Protein AF-A0A832GVB2-F1 (afdb_monomer_lite)

Foldseek 3Di:
DDQPPVLQVVQKDKDWDWPDDPDDDDDPTDGFKIKIKGQLVPRPRDDPVRSVVCCVVQVVQADPVGIRIDMDD

Structure (mmCIF, N/CA/C/O backbone):
data_AF-A0A832GVB2-F1
#
_entry.id   AF-A0A832GVB2-F1
#
loop_
_atom_site.group_PDB
_atom_site.id
_atom_site.type_symbol
_atom_site.label_atom_id
_atom_site.label_alt_id
_atom_site.label_comp_id
_atom_site.label_asym_id
_atom_site.label_entity_id
_atom_site.label_seq_id
_atom_site.pdbx_PDB_ins_code
_atom_site.Cartn_x
_atom_site.Cartn_y
_atom_site.Cartn_z
_atom_site.occupancy
_atom_site.B_iso_or_equiv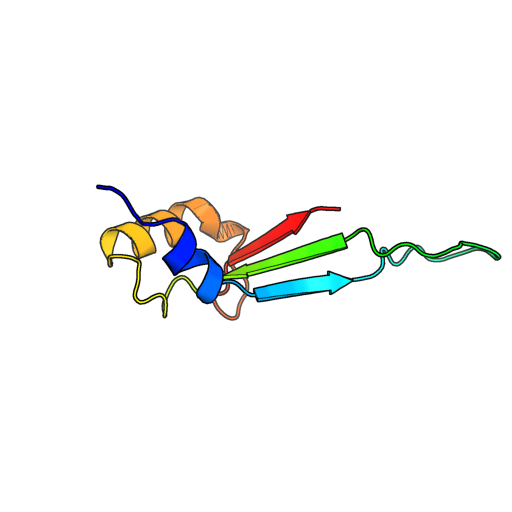
_atom_site.auth_seq_id
_atom_site.auth_comp_id
_atom_site.auth_asym_id
_atom_site.auth_atom_id
_atom_site.pdbx_PDB_model_num
ATOM 1 N N . MET A 1 1 ? -4.893 -10.682 15.659 1.00 49.28 1 MET A N 1
ATOM 2 C CA . MET A 1 1 ? -5.682 -9.986 14.623 1.00 49.28 1 MET A CA 1
ATOM 3 C C . MET A 1 1 ? -5.045 -10.337 13.295 1.00 49.28 1 MET A C 1
ATOM 5 O O . MET A 1 1 ? -3.944 -9.874 13.028 1.00 49.28 1 MET A O 1
ATOM 9 N N . GLU A 1 2 ? -5.659 -11.253 12.556 1.00 56.25 2 GLU A N 1
ATOM 10 C CA . GLU A 1 2 ? -5.110 -11.793 11.313 1.00 56.25 2 GLU A CA 1
ATOM 11 C C . GLU A 1 2 ? -5.796 -11.079 10.147 1.00 56.25 2 GLU A C 1
ATOM 13 O O . GLU A 1 2 ? -7.015 -11.153 9.999 1.00 56.25 2 GLU A O 1
ATOM 18 N N . ILE A 1 3 ? -5.032 -10.322 9.363 1.00 62.53 3 ILE A N 1
ATOM 19 C CA . ILE A 1 3 ? -5.507 -9.849 8.064 1.00 62.53 3 ILE A CA 1
ATOM 20 C C . ILE A 1 3 ? -5.207 -10.978 7.086 1.00 62.53 3 ILE A C 1
ATOM 22 O O . ILE A 1 3 ? -4.063 -11.425 7.001 1.00 62.53 3 ILE A O 1
ATOM 26 N N . LEU A 1 4 ? -6.213 -11.434 6.337 1.00 70.56 4 LEU A N 1
ATOM 27 C CA . LEU A 1 4 ? -5.959 -12.337 5.221 1.00 70.56 4 LEU A CA 1
ATOM 28 C C . LEU A 1 4 ? -5.140 -11.571 4.179 1.00 70.56 4 LEU A C 1
ATOM 30 O O . LEU A 1 4 ? -5.662 -10.652 3.549 1.00 70.56 4 LEU A O 1
ATOM 34 N N . LEU A 1 5 ? -3.875 -11.956 3.995 1.00 70.00 5 LEU A N 1
ATOM 35 C CA . LEU A 1 5 ? -2.945 -11.300 3.068 1.00 70.00 5 LEU A CA 1
ATOM 36 C C . LEU A 1 5 ? -3.555 -11.143 1.666 1.00 70.00 5 LEU A C 1
ATOM 38 O O . LEU A 1 5 ? -3.410 -10.097 1.042 1.00 70.00 5 LEU A O 1
ATOM 42 N N . ASN A 1 6 ? -4.327 -12.142 1.233 1.00 74.38 6 ASN A N 1
ATOM 43 C CA . ASN A 1 6 ? -5.003 -12.163 -0.062 1.00 74.38 6 ASN A CA 1
ATOM 44 C C . ASN A 1 6 ? -5.936 -10.963 -0.275 1.00 74.38 6 ASN A C 1
ATOM 46 O O . ASN A 1 6 ? -6.020 -10.465 -1.386 1.00 74.38 6 ASN A O 1
ATOM 50 N N . LYS A 1 7 ? -6.585 -10.453 0.779 1.00 79.88 7 LYS A N 1
ATOM 51 C CA . LYS A 1 7 ? -7.516 -9.324 0.647 1.00 79.88 7 LYS A CA 1
ATOM 52 C C . LYS A 1 7 ? -6.816 -7.992 0.372 1.00 79.88 7 LYS A C 1
ATOM 54 O O . LYS A 1 7 ? -7.408 -7.112 -0.235 1.00 79.88 7 LYS A O 1
ATOM 59 N N . LEU A 1 8 ? -5.569 -7.843 0.822 1.00 83.38 8 LEU A N 1
ATOM 60 C CA . LEU A 1 8 ? -4.770 -6.647 0.544 1.00 83.38 8 LEU A CA 1
ATOM 61 C C . LEU A 1 8 ? -4.140 -6.700 -0.847 1.00 83.38 8 LEU A C 1
ATOM 63 O O . LEU A 1 8 ? -3.930 -5.654 -1.447 1.00 83.38 8 LEU A O 1
ATOM 67 N N . VAL A 1 9 ? -3.840 -7.896 -1.366 1.00 83.94 9 VAL A N 1
ATOM 68 C CA . VAL A 1 9 ? -3.246 -8.056 -2.704 1.00 83.94 9 VAL A CA 1
ATOM 69 C C . VAL A 1 9 ? -4.153 -7.471 -3.788 1.00 83.94 9 VAL A C 1
ATOM 71 O O . VAL A 1 9 ? -3.645 -6.827 -4.700 1.00 83.94 9 VAL A O 1
ATOM 74 N N . ASP A 1 10 ? -5.472 -7.608 -3.646 1.00 86.19 10 ASP A N 1
ATOM 75 C CA . ASP A 1 10 ? -6.449 -7.057 -4.596 1.00 86.19 10 ASP A CA 1
ATOM 76 C C . ASP A 1 10 ? -6.517 -5.515 -4.584 1.00 86.19 10 ASP A C 1
ATOM 78 O O . ASP A 1 10 ? -6.976 -4.901 -5.545 1.00 86.19 10 ASP A O 1
ATOM 82 N N . GLU A 1 11 ? -6.042 -4.873 -3.513 1.00 89.19 11 GLU A N 1
ATOM 83 C CA . GLU A 1 11 ? -5.994 -3.409 -3.355 1.00 89.19 11 GLU A CA 1
ATOM 84 C C . GLU A 1 11 ? -4.629 -2.816 -3.749 1.00 89.19 11 GLU A C 1
ATOM 86 O O . GLU A 1 11 ? -4.399 -1.611 -3.619 1.00 89.19 11 GLU A O 1
ATOM 91 N N . ILE A 1 12 ? -3.697 -3.662 -4.190 1.00 90.81 12 ILE A N 1
ATOM 92 C CA . ILE A 1 12 ? -2.332 -3.278 -4.527 1.00 90.81 12 ILE A CA 1
ATOM 93 C C . ILE A 1 12 ? -2.158 -3.246 -6.045 1.00 90.81 12 ILE A C 1
ATOM 95 O O . ILE A 1 12 ? -2.455 -4.207 -6.754 1.00 90.81 12 ILE A O 1
ATOM 99 N N . TRP A 1 13 ? -1.564 -2.164 -6.542 1.00 90.12 13 TRP A N 1
ATOM 100 C CA . TRP A 1 13 ? -1.191 -2.034 -7.947 1.00 90.12 13 TRP A CA 1
ATOM 101 C C . TRP A 1 13 ? 0.309 -2.176 -8.142 1.00 90.12 13 TRP A C 1
ATOM 103 O O . TRP A 1 13 ? 1.113 -1.627 -7.391 1.00 90.12 13 TRP A O 1
ATOM 113 N N . PHE A 1 14 ? 0.690 -2.868 -9.211 1.00 88.62 14 PHE A N 1
ATOM 114 C CA . PHE A 1 14 ? 2.083 -3.019 -9.604 1.00 88.62 14 PHE A CA 1
ATOM 115 C C . PHE A 1 14 ? 2.352 -2.255 -10.892 1.00 88.62 14 PHE A C 1
ATOM 117 O O . PHE A 1 14 ? 1.660 -2.413 -11.898 1.00 88.62 14 PHE A O 1
ATOM 124 N N . LYS A 1 15 ? 3.409 -1.453 -10.875 1.00 86.06 15 LYS A N 1
ATOM 125 C CA . LYS A 1 15 ? 3.930 -0.737 -12.028 1.00 86.06 15 LYS A CA 1
ATOM 126 C C . LYS A 1 15 ? 5.357 -1.185 -12.289 1.00 86.06 15 LYS A C 1
ATOM 128 O O . LYS A 1 15 ? 6.264 -0.940 -11.501 1.00 86.06 15 LYS A O 1
ATOM 133 N N . THR A 1 16 ? 5.584 -1.818 -13.429 1.00 81.62 16 THR A N 1
ATOM 134 C CA . THR A 1 16 ? 6.936 -2.176 -13.865 1.00 81.62 16 THR A CA 1
ATOM 135 C C . THR A 1 16 ? 7.518 -1.066 -14.729 1.00 81.62 16 THR A C 1
ATOM 137 O O . THR A 1 16 ? 6.815 -0.485 -15.558 1.00 81.6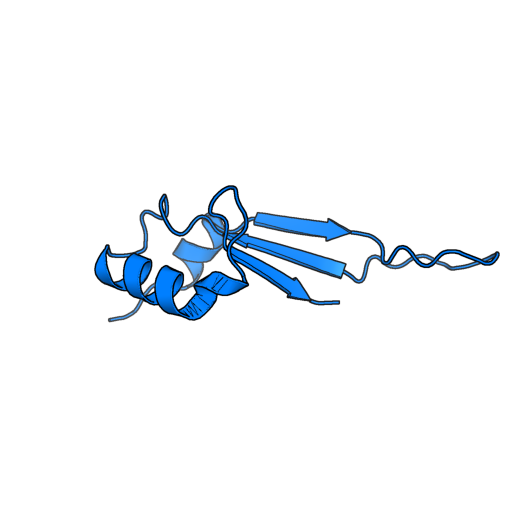2 16 THR A O 1
ATOM 140 N N . SER A 1 17 ? 8.805 -0.772 -14.580 1.00 74.00 17 SER A N 1
ATOM 141 C CA . SER A 1 17 ? 9.500 0.192 -15.433 1.00 74.00 17 SER A CA 1
ATOM 142 C C . SER A 1 17 ? 10.906 -0.283 -15.787 1.00 74.00 17 SER A C 1
ATOM 144 O O . SER A 1 17 ? 11.472 -1.183 -15.169 1.00 74.00 17 SER A O 1
ATOM 146 N N . ARG A 1 18 ? 11.471 0.312 -16.838 1.00 68.50 18 ARG A N 1
ATOM 147 C CA . ARG A 1 18 ? 12.844 0.034 -17.271 1.00 68.50 18 ARG A CA 1
ATOM 148 C C . ARG A 1 18 ? 13.784 0.902 -16.438 1.00 68.50 18 ARG A C 1
ATOM 150 O O . ARG A 1 18 ? 13.521 2.094 -16.281 1.00 68.50 18 ARG A O 1
ATOM 157 N N . SER A 1 19 ? 14.885 0.346 -15.942 1.00 59.44 19 SER A N 1
ATOM 158 C CA . SER A 1 19 ? 15.969 1.140 -15.359 1.00 59.44 19 SER A CA 1
ATOM 159 C C . SER A 1 19 ? 16.597 1.994 -16.470 1.00 59.44 19 SER A C 1
ATOM 161 O O . SER A 1 19 ? 17.304 1.521 -17.358 1.00 59.44 19 SER A O 1
ATOM 163 N N . GLY A 1 20 ? 16.227 3.273 -16.508 1.00 52.38 20 GLY A N 1
ATOM 164 C CA . GLY A 1 20 ? 16.701 4.222 -17.511 1.00 52.38 20 GLY A CA 1
ATOM 165 C C . GLY A 1 20 ? 18.100 4.728 -17.179 1.00 52.38 20 GLY A C 1
ATOM 166 O O . GLY A 1 20 ? 18.232 5.792 -16.587 1.00 52.38 20 GLY A O 1
ATOM 167 N N . GLY A 1 21 ? 19.140 3.990 -17.570 1.00 54.34 21 GLY A N 1
ATOM 168 C CA . GLY A 1 21 ? 20.499 4.530 -17.671 1.00 54.34 21 GLY A CA 1
ATOM 169 C C . GLY A 1 21 ? 20.683 5.300 -18.985 1.00 54.34 21 GLY A C 1
ATOM 170 O O . GLY A 1 21 ? 20.289 4.817 -20.049 1.00 54.34 21 GLY A O 1
ATOM 171 N N . LYS A 1 22 ? 21.273 6.502 -18.933 1.00 52.69 22 LYS A N 1
ATOM 172 C CA . LYS A 1 22 ? 21.705 7.250 -20.128 1.00 52.69 22 LYS A CA 1
ATOM 173 C C . LYS A 1 22 ? 23.007 6.635 -20.671 1.00 52.69 22 LYS A C 1
ATOM 175 O O . LYS A 1 22 ? 24.071 6.948 -20.155 1.00 52.69 22 LYS A O 1
ATOM 180 N N . GLY A 1 23 ? 22.923 5.818 -21.727 1.00 46.78 23 GLY A N 1
ATOM 181 C CA . GLY A 1 23 ? 24.054 5.550 -22.633 1.00 46.78 23 GLY A CA 1
ATOM 182 C C . GLY A 1 23 ? 24.287 4.086 -23.037 1.00 46.78 23 GLY A C 1
ATOM 183 O O . GLY A 1 23 ? 24.348 3.210 -22.184 1.00 46.78 23 GLY A O 1
ATOM 184 N N . GLY A 1 24 ? 24.503 3.863 -24.341 1.00 48.12 24 GLY A N 1
ATOM 185 C CA . GLY A 1 24 ? 25.280 2.730 -24.870 1.00 48.12 24 GLY A CA 1
ATOM 186 C C . GLY A 1 24 ? 24.494 1.635 -25.598 1.00 48.12 24 GLY A C 1
ATOM 187 O O . GLY A 1 24 ? 23.504 1.125 -25.091 1.00 48.12 24 GLY A O 1
ATOM 188 N N . GLN A 1 25 ? 24.945 1.290 -26.806 1.00 63.09 25 GLN A N 1
ATOM 189 C CA . GLN A 1 25 ? 24.376 0.286 -27.713 1.00 63.09 25 GLN A CA 1
ATOM 190 C C . GLN A 1 25 ? 24.327 -1.135 -27.103 1.00 63.09 25 GLN A C 1
ATOM 192 O O . GLN A 1 25 ? 25.193 -1.509 -26.320 1.00 63.09 25 GLN A O 1
ATOM 197 N N . ASN A 1 26 ? 23.326 -1.920 -27.533 1.00 51.25 26 ASN A N 1
ATOM 198 C CA . ASN A 1 26 ? 23.105 -3.359 -27.290 1.00 51.25 26 ASN A CA 1
ATOM 199 C C . ASN A 1 26 ? 22.893 -3.821 -25.834 1.00 51.25 26 ASN A C 1
ATOM 201 O O . ASN A 1 26 ? 23.687 -4.581 -25.289 1.00 51.25 26 ASN A O 1
ATOM 205 N N . VAL A 1 27 ? 21.747 -3.473 -25.236 1.00 49.41 27 VAL A N 1
ATOM 206 C CA . VAL A 1 27 ? 21.277 -4.118 -23.995 1.00 49.41 27 VAL A CA 1
ATOM 207 C C . VAL A 1 27 ? 19.957 -4.834 -24.269 1.00 49.41 27 VAL A C 1
ATOM 209 O O . VAL A 1 27 ? 18.935 -4.185 -24.506 1.00 49.41 27 VAL A O 1
ATOM 212 N N . ASN A 1 28 ? 19.973 -6.171 -24.221 1.00 50.78 28 ASN A N 1
ATOM 213 C CA . ASN A 1 28 ? 18.771 -7.003 -24.124 1.00 50.78 28 ASN A CA 1
ATOM 214 C C . ASN A 1 28 ? 18.042 -6.627 -22.825 1.00 50.78 28 ASN A C 1
ATOM 216 O O . ASN A 1 28 ? 18.375 -7.086 -21.735 1.00 50.78 28 ASN A O 1
ATOM 220 N N . LYS A 1 29 ? 17.123 -5.666 -22.930 1.00 52.03 29 LYS A N 1
ATOM 221 C CA . LYS A 1 29 ? 16.535 -4.951 -21.793 1.00 52.03 29 LYS A CA 1
ATOM 222 C C . LYS A 1 29 ? 15.479 -5.808 -21.099 1.00 52.03 29 LYS A C 1
ATOM 224 O O . LYS A 1 29 ? 14.315 -5.782 -21.497 1.00 52.03 29 LYS A O 1
ATOM 229 N N . VAL A 1 30 ? 15.887 -6.490 -20.034 1.00 55.72 30 VAL A N 1
ATOM 230 C CA . VAL A 1 30 ? 14.986 -7.119 -19.063 1.00 55.72 30 VAL A CA 1
ATOM 231 C C . VAL A 1 30 ? 14.411 -6.041 -18.124 1.00 55.72 30 VAL A C 1
ATOM 233 O O . VAL A 1 30 ? 15.120 -5.132 -17.692 1.00 55.72 30 VAL A O 1
ATOM 236 N N . SER A 1 31 ? 13.103 -6.080 -17.867 1.00 59.47 31 SER A N 1
ATOM 237 C CA . SER A 1 31 ? 12.398 -5.133 -16.988 1.00 59.47 31 SER A CA 1
ATOM 238 C C . SER A 1 31 ? 12.654 -5.486 -15.517 1.00 59.47 31 SER A C 1
ATOM 240 O O . SER A 1 31 ? 11.998 -6.384 -15.004 1.00 59.47 31 SER A O 1
ATOM 242 N N . THR A 1 32 ? 13.597 -4.822 -14.837 1.00 72.88 32 THR A N 1
ATOM 243 C CA . THR A 1 32 ? 13.969 -5.185 -13.448 1.00 72.88 32 THR A CA 1
ATOM 244 C C . THR A 1 32 ? 13.312 -4.340 -12.357 1.00 72.88 32 THR A C 1
ATOM 246 O O . THR A 1 32 ? 13.237 -4.786 -11.221 1.00 72.88 32 THR A O 1
ATOM 249 N N . LYS A 1 33 ? 12.799 -3.140 -12.663 1.00 82.69 33 LYS A N 1
ATOM 250 C CA . LYS A 1 33 ? 12.216 -2.256 -11.642 1.00 82.69 33 LYS A CA 1
ATOM 251 C C . LYS A 1 33 ? 10.713 -2.491 -11.497 1.00 82.69 33 LYS A C 1
ATOM 253 O O . LYS A 1 33 ? 9.959 -2.256 -12.445 1.00 82.69 33 LYS A O 1
ATOM 258 N N . VAL A 1 34 ? 10.279 -2.862 -10.296 1.00 85.94 34 VAL A N 1
ATOM 259 C CA . VAL A 1 34 ? 8.872 -3.037 -9.910 1.00 85.94 34 VAL A CA 1
ATOM 260 C C . VAL A 1 34 ? 8.521 -2.041 -8.808 1.00 85.94 34 VAL A C 1
ATOM 262 O O . VAL A 1 34 ? 9.193 -1.946 -7.785 1.00 85.94 34 VAL A O 1
ATOM 265 N N . GLU A 1 35 ? 7.463 -1.275 -9.028 1.00 90.25 35 GLU A N 1
ATOM 266 C CA . GLU A 1 35 ? 6.876 -0.347 -8.071 1.00 90.25 35 GLU A CA 1
ATOM 267 C C . GLU A 1 35 ? 5.513 -0.878 -7.626 1.00 90.25 35 GLU A C 1
ATOM 269 O O . GLU A 1 35 ? 4.659 -1.180 -8.450 1.00 90.25 35 GLU A O 1
ATOM 274 N N . LEU A 1 36 ? 5.322 -0.996 -6.320 1.00 91.81 36 LEU A N 1
ATOM 275 C CA . LEU A 1 36 ? 4.065 -1.311 -5.663 1.00 91.81 36 LEU A CA 1
ATOM 276 C C . LEU A 1 36 ? 3.414 -0.001 -5.226 1.00 91.81 36 LEU A C 1
ATOM 278 O O . LEU A 1 36 ? 4.076 0.805 -4.572 1.00 91.81 36 LEU A O 1
ATOM 282 N N . LEU A 1 37 ? 2.139 0.186 -5.553 1.00 93.00 37 LEU A N 1
ATOM 283 C CA . LEU A 1 37 ? 1.301 1.290 -5.101 1.00 93.00 37 LEU A CA 1
ATOM 284 C C . LEU A 1 37 ? 0.144 0.739 -4.271 1.00 93.00 37 LEU A C 1
ATOM 286 O O . LEU A 1 37 ? -0.511 -0.219 -4.679 1.00 93.00 37 LEU A O 1
ATOM 290 N N . PHE A 1 38 ? -0.112 1.349 -3.119 1.00 93.94 38 PHE A N 1
ATOM 291 C CA . PHE A 1 38 ? -1.194 0.943 -2.226 1.00 93.94 38 PHE A CA 1
ATOM 292 C C . PHE A 1 38 ? -1.900 2.159 -1.623 1.00 93.94 38 PHE A C 1
ATOM 294 O O . PHE A 1 38 ? -1.252 3.017 -1.015 1.00 93.94 38 PHE A O 1
ATOM 301 N N . ASP A 1 39 ? -3.224 2.227 -1.770 1.00 93.50 39 ASP A N 1
ATOM 302 C CA . ASP A 1 39 ? -4.044 3.287 -1.182 1.00 93.50 39 ASP A CA 1
ATOM 303 C C . ASP A 1 39 ? -4.473 2.925 0.244 1.00 93.50 39 ASP A C 1
ATOM 305 O O . ASP A 1 39 ? -5.467 2.238 0.488 1.00 93.50 39 ASP A O 1
ATOM 309 N N . ILE A 1 40 ? -3.726 3.441 1.219 1.00 91.19 40 ILE A N 1
ATOM 310 C CA . ILE A 1 40 ? -4.015 3.186 2.631 1.00 91.19 40 ILE A CA 1
ATOM 311 C C . ILE A 1 40 ? -5.342 3.841 3.066 1.00 91.19 40 ILE A C 1
ATOM 313 O O . ILE A 1 40 ? -5.978 3.335 3.986 1.00 91.19 40 ILE A O 1
ATOM 317 N N . ALA A 1 41 ? -5.762 4.976 2.482 1.00 90.12 41 ALA A N 1
ATOM 318 C CA . ALA A 1 41 ? -7.002 5.647 2.921 1.00 90.12 41 ALA A CA 1
ATOM 319 C C . ALA A 1 41 ? -8.232 4.824 2.549 1.00 90.12 41 ALA A C 1
ATOM 321 O O . ALA A 1 41 ? -9.108 4.607 3.392 1.00 90.12 41 ALA A O 1
ATOM 322 N N . ASN A 1 42 ? -8.263 4.382 1.294 1.00 91.44 42 ASN A N 1
ATOM 323 C CA . ASN A 1 42 ?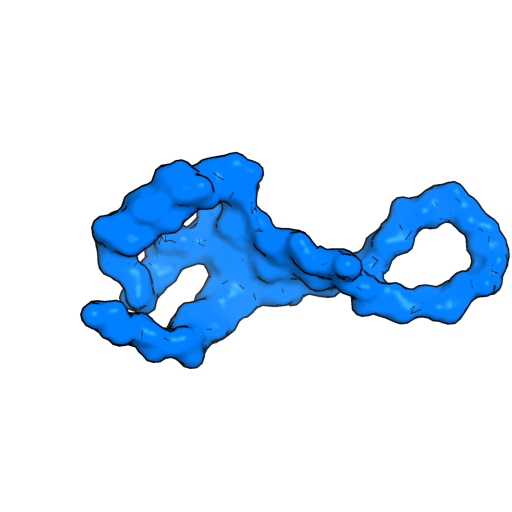 -9.438 3.762 0.697 1.00 91.44 42 ASN A CA 1
ATOM 324 C C . ASN A 1 42 ? -9.477 2.238 0.858 1.00 91.44 42 ASN A C 1
ATOM 326 O O . ASN A 1 42 ? -10.467 1.622 0.476 1.00 91.44 42 ASN A O 1
ATOM 330 N N . SER A 1 43 ? -8.454 1.629 1.467 1.00 90.75 43 SER A N 1
ATOM 331 C CA . SER A 1 43 ? -8.480 0.208 1.819 1.00 90.75 43 SER A CA 1
ATOM 332 C C . SER A 1 43 ? -9.688 -0.130 2.704 1.00 90.75 43 SER A C 1
ATOM 334 O O . SER A 1 43 ? -9.896 0.475 3.765 1.00 90.75 43 SER A O 1
ATOM 336 N N . LEU A 1 44 ? -10.462 -1.128 2.274 1.00 90.19 44 LEU A N 1
ATOM 337 C CA . LEU A 1 44 ? -11.620 -1.666 2.998 1.00 90.19 44 LEU A CA 1
ATOM 338 C C . LEU A 1 44 ? -11.205 -2.744 4.005 1.00 90.19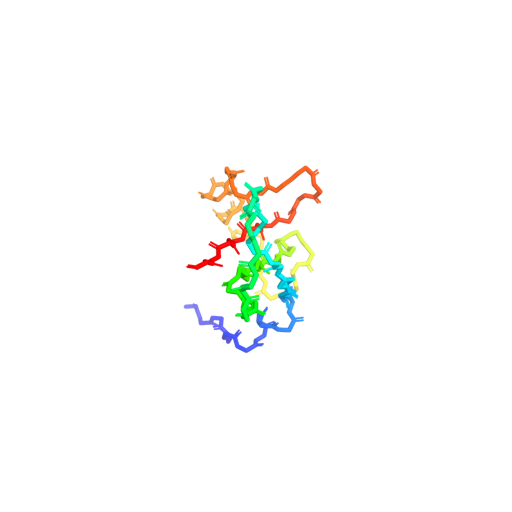 44 LEU A C 1
ATOM 340 O O . LEU A 1 44 ? -11.974 -3.114 4.891 1.00 90.19 44 LEU A O 1
ATOM 344 N N . ASN A 1 45 ? -9.981 -3.249 3.862 1.00 89.88 45 ASN A N 1
ATOM 345 C CA . ASN A 1 45 ? -9.436 -4.344 4.652 1.00 89.88 45 ASN A CA 1
ATOM 346 C C . ASN A 1 45 ? -8.593 -3.879 5.845 1.00 89.88 45 ASN A C 1
ATOM 348 O O . ASN A 1 45 ? -8.169 -4.707 6.654 1.00 89.88 45 ASN A O 1
ATOM 352 N N . LEU A 1 46 ? -8.364 -2.569 5.966 1.00 89.75 46 LEU A N 1
ATOM 353 C CA . LEU A 1 46 ? -7.658 -1.955 7.083 1.00 89.75 46 LEU A CA 1
ATOM 354 C C . LEU A 1 46 ? -8.620 -1.227 8.021 1.00 89.75 46 LEU A C 1
ATOM 356 O O . LEU A 1 46 ? -9.477 -0.459 7.589 1.00 89.75 46 LEU A O 1
ATOM 360 N N . THR A 1 47 ? -8.421 -1.403 9.326 1.00 91.75 47 THR A N 1
ATOM 361 C CA . THR A 1 47 ? -9.085 -0.574 10.339 1.00 91.75 47 THR A CA 1
ATOM 362 C C . THR A 1 47 ? -8.467 0.822 10.386 1.00 91.75 47 THR A C 1
ATOM 364 O O . THR A 1 47 ? -7.303 1.010 10.030 1.00 91.75 47 THR A O 1
ATOM 367 N N . GLU A 1 48 ? -9.199 1.810 10.899 1.00 91.75 48 GLU A N 1
ATOM 368 C CA . GLU A 1 48 ? -8.692 3.185 11.035 1.00 91.75 48 GLU A CA 1
ATOM 369 C C . GLU A 1 48 ? -7.393 3.265 11.856 1.00 91.75 48 GLU A C 1
ATOM 371 O O . GLU A 1 48 ? -6.463 3.991 11.504 1.00 91.75 48 GLU A O 1
ATOM 376 N N . GLU A 1 49 ? -7.262 2.437 12.898 1.00 92.56 49 GLU A N 1
ATOM 377 C CA . GLU A 1 49 ? -6.024 2.336 13.676 1.00 92.56 49 GLU A CA 1
ATOM 378 C C . GLU A 1 49 ? -4.853 1.801 12.828 1.00 92.56 49 GLU A C 1
ATOM 380 O O . GLU A 1 49 ? -3.728 2.305 12.912 1.00 92.56 49 GLU A O 1
ATOM 385 N N . GLN A 1 50 ? -5.097 0.794 11.984 1.00 91.31 50 GLN A N 1
ATOM 386 C CA . GLN A 1 50 ? -4.084 0.241 11.082 1.00 91.31 50 GLN A CA 1
ATOM 387 C C . GLN A 1 50 ? -3.689 1.248 10.001 1.00 91.31 50 GLN A C 1
ATOM 389 O O . GLN A 1 50 ? -2.493 1.432 9.754 1.00 91.31 50 GLN A O 1
ATOM 394 N N . LYS A 1 51 ? -4.664 1.952 9.413 1.00 92.31 51 LYS A N 1
ATOM 395 C CA . LYS A 1 51 ? -4.420 3.034 8.450 1.00 92.31 51 LYS A CA 1
ATOM 396 C C . LYS A 1 51 ? -3.551 4.125 9.068 1.00 92.31 51 LYS A C 1
ATOM 398 O O . LYS A 1 51 ? -2.549 4.522 8.469 1.00 92.31 51 LYS A O 1
ATOM 403 N N . PHE A 1 52 ? -3.871 4.555 10.289 1.00 93.19 52 PHE A N 1
ATOM 404 C CA . PHE A 1 52 ? -3.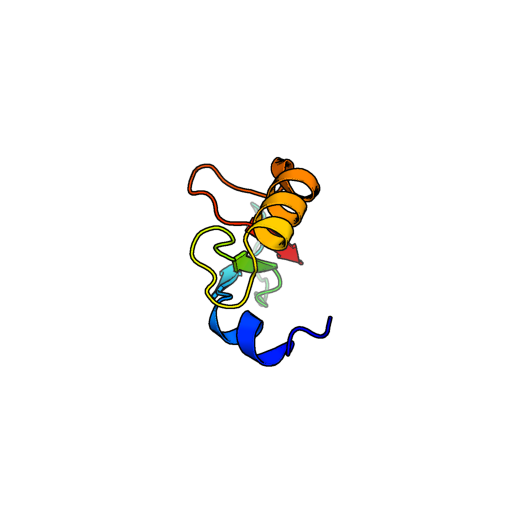089 5.550 11.021 1.00 93.19 52 PHE A CA 1
ATOM 405 C C . PHE A 1 52 ? -1.650 5.079 11.278 1.00 93.19 52 PHE A C 1
ATOM 407 O O . PHE A 1 52 ? -0.695 5.801 10.977 1.00 93.19 52 PHE A O 1
ATOM 414 N N . LYS A 1 53 ? -1.469 3.843 11.766 1.00 92.88 53 LYS A N 1
ATOM 415 C CA . LYS A 1 53 ? -0.137 3.259 12.001 1.00 92.88 53 LYS A CA 1
ATOM 416 C C . LYS A 1 53 ? 0.689 3.184 10.719 1.00 92.88 53 LYS A C 1
ATOM 418 O O . LYS A 1 53 ? 1.860 3.562 10.739 1.00 92.88 53 LYS A O 1
ATOM 423 N N . LEU A 1 54 ? 0.101 2.728 9.611 1.00 91.31 54 LEU A N 1
ATOM 424 C CA . LEU A 1 54 ? 0.789 2.632 8.321 1.00 91.31 54 LEU A CA 1
ATOM 425 C C . LEU A 1 54 ? 1.183 4.012 7.789 1.00 91.31 54 LEU A C 1
ATOM 427 O O . LEU A 1 54 ? 2.337 4.199 7.402 1.00 91.31 54 LEU A O 1
ATOM 431 N N . ARG A 1 55 ? 0.273 4.990 7.840 1.00 91.19 55 ARG A N 1
ATOM 432 C CA . ARG A 1 55 ? 0.547 6.372 7.413 1.00 91.19 55 ARG A CA 1
ATOM 433 C C . ARG A 1 55 ? 1.657 7.017 8.231 1.00 91.19 55 ARG A C 1
ATOM 435 O O . ARG A 1 55 ? 2.561 7.619 7.663 1.00 91.19 55 ARG A O 1
ATOM 442 N N . SER A 1 56 ? 1.633 6.843 9.550 1.00 92.88 56 SER A N 1
ATOM 443 C CA . SER A 1 56 ? 2.662 7.392 10.436 1.00 92.88 56 SER A CA 1
ATOM 444 C C . SER A 1 56 ? 4.024 6.718 10.221 1.00 92.88 56 SER A C 1
ATOM 446 O O . SER A 1 56 ? 5.044 7.394 10.062 1.00 92.88 56 SER A O 1
ATOM 448 N N . LYS A 1 57 ? 4.046 5.382 10.123 1.00 94.12 57 LYS A N 1
ATOM 449 C CA . LYS A 1 57 ? 5.274 4.588 9.954 1.00 94.12 57 LYS A CA 1
ATOM 450 C C . LYS A 1 57 ? 5.932 4.782 8.588 1.00 94.12 57 LYS A C 1
ATOM 452 O O . LYS A 1 57 ? 7.157 4.828 8.503 1.00 94.12 57 LYS A O 1
ATOM 457 N N . TYR A 1 58 ? 5.137 4.885 7.525 1.00 94.12 58 TYR A N 1
ATOM 458 C CA . TYR A 1 58 ? 5.622 4.957 6.146 1.00 94.12 58 TYR A CA 1
ATOM 459 C C . TYR A 1 58 ? 5.435 6.332 5.504 1.00 94.12 58 TYR A C 1
ATOM 461 O O . TYR A 1 58 ? 5.490 6.433 4.284 1.00 94.12 58 TYR A O 1
ATOM 469 N N . LYS A 1 59 ? 5.296 7.402 6.298 1.00 92.12 59 LYS A N 1
ATOM 470 C CA . LYS A 1 59 ? 5.100 8.778 5.805 1.00 92.12 59 LYS A CA 1
ATOM 471 C C . LYS A 1 59 ? 6.074 9.198 4.694 1.00 92.12 59 LYS A C 1
ATOM 473 O O . LYS A 1 59 ? 5.676 9.858 3.750 1.00 92.12 59 LYS A O 1
ATOM 478 N N . ASN A 1 60 ? 7.334 8.756 4.768 1.00 93.88 60 ASN A N 1
ATOM 479 C CA . ASN A 1 60 ? 8.382 9.096 3.795 1.00 93.88 60 ASN A CA 1
ATOM 480 C C . ASN A 1 60 ? 8.287 8.299 2.479 1.00 93.88 60 ASN A C 1
ATOM 482 O O . ASN A 1 60 ? 9.063 8.534 1.560 1.00 93.88 60 ASN A O 1
ATOM 486 N N . LYS A 1 61 ? 7.404 7.301 2.422 1.00 93.00 61 LYS A N 1
ATOM 487 C CA . LYS A 1 61 ? 7.141 6.456 1.252 1.00 93.00 61 LYS A CA 1
ATOM 488 C C . LYS A 1 61 ? 5.754 6.707 0.660 1.00 93.00 61 LYS A C 1
ATOM 490 O O . LYS A 1 61 ? 5.367 6.006 -0.267 1.00 93.00 61 LYS A O 1
ATOM 495 N N . ILE A 1 62 ? 5.001 7.650 1.220 1.00 93.44 62 ILE A N 1
ATOM 496 C CA . ILE A 1 62 ? 3.700 8.055 0.705 1.00 93.44 62 ILE A CA 1
ATOM 497 C C . ILE A 1 62 ? 3.925 9.233 -0.237 1.00 93.44 62 ILE A C 1
ATOM 499 O O . ILE A 1 62 ? 4.645 10.170 0.113 1.00 93.44 62 ILE A O 1
ATOM 503 N N . ASP A 1 63 ? 3.366 9.161 -1.439 1.00 91.44 63 ASP A N 1
ATOM 504 C CA . ASP A 1 63 ? 3.449 10.258 -2.399 1.00 91.44 63 ASP A CA 1
ATOM 505 C C . ASP A 1 63 ? 2.420 11.363 -2.123 1.00 91.44 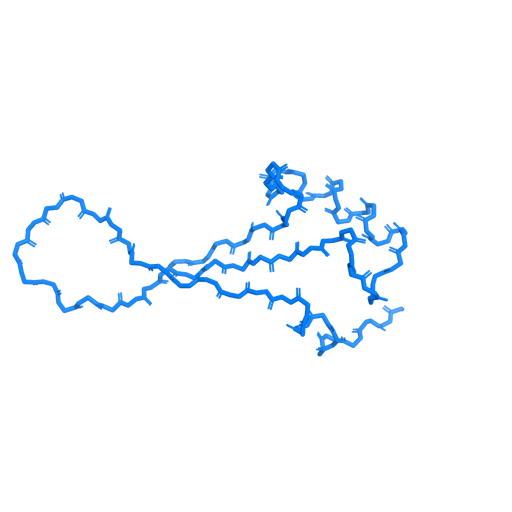63 ASP A C 1
ATOM 507 O O . ASP A 1 63 ? 1.603 11.285 -1.204 1.00 91.44 63 ASP A O 1
ATOM 511 N N . SER A 1 64 ? 2.473 12.426 -2.924 1.00 88.50 64 SER A N 1
ATOM 512 C CA . SER A 1 64 ? 1.553 13.562 -2.821 1.00 88.50 64 SER A CA 1
ATOM 513 C C . SER A 1 64 ? 0.088 13.197 -3.067 1.00 88.50 64 SER A C 1
ATOM 515 O O . SER A 1 64 ? -0.793 13.944 -2.654 1.00 88.50 64 SER A O 1
ATOM 517 N N . GLU A 1 65 ? -0.173 12.078 -3.741 1.00 88.25 65 GLU A N 1
ATOM 518 C CA . GLU A 1 65 ? -1.519 11.572 -4.019 1.00 88.25 65 GLU A CA 1
ATOM 519 C C . GLU A 1 65 ? -2.030 10.662 -2.886 1.00 88.25 65 GLU A C 1
ATOM 521 O O . GLU A 1 65 ? -3.202 10.295 -2.860 1.00 88.25 65 GLU A O 1
ATOM 526 N N . GLY A 1 66 ? -1.181 10.348 -1.902 1.00 87.25 66 GLY A N 1
ATOM 527 C CA . GLY A 1 66 ? -1.538 9.555 -0.731 1.00 87.25 66 GLY A CA 1
ATOM 528 C C . GLY A 1 66 ? -1.295 8.054 -0.886 1.00 87.25 66 GLY A C 1
ATOM 529 O O . GLY A 1 66 ? -1.653 7.303 0.029 1.00 87.25 66 GLY A O 1
ATOM 530 N N . TYR A 1 67 ? -0.653 7.615 -1.973 1.00 92.44 67 TYR A N 1
ATOM 531 C CA . TYR A 1 67 ? -0.311 6.211 -2.191 1.00 92.44 67 TYR A CA 1
ATOM 532 C C . TYR A 1 67 ? 1.007 5.858 -1.517 1.00 92.44 67 TYR A C 1
ATOM 534 O O . TYR A 1 67 ? 2.021 6.541 -1.673 1.00 92.44 67 TYR A O 1
ATOM 542 N N . LEU A 1 68 ? 1.022 4.730 -0.812 1.00 94.25 68 LEU A N 1
ATOM 543 C CA . LEU A 1 68 ? 2.256 4.105 -0.363 1.00 94.25 68 LEU A CA 1
ATOM 544 C C . LEU A 1 68 ? 2.976 3.495 -1.567 1.00 94.25 68 LEU A C 1
ATOM 546 O O . LEU A 1 68 ? 2.447 2.582 -2.199 1.00 94.25 68 LEU A O 1
ATOM 550 N N . ARG A 1 69 ? 4.199 3.959 -1.840 1.00 93.44 69 ARG A N 1
ATOM 551 C CA . ARG A 1 69 ? 5.052 3.452 -2.919 1.00 93.44 69 ARG A CA 1
ATOM 552 C C . ARG A 1 69 ? 6.205 2.626 -2.365 1.00 93.44 69 ARG A C 1
ATOM 554 O O . ARG A 1 69 ? 7.006 3.100 -1.553 1.00 93.44 69 ARG A O 1
ATOM 561 N N . ILE A 1 70 ? 6.331 1.386 -2.829 1.00 90.75 70 ILE A N 1
ATOM 562 C CA . ILE A 1 70 ? 7.490 0.532 -2.544 1.00 90.75 70 ILE A CA 1
ATOM 563 C C . ILE A 1 70 ? 8.129 0.123 -3.860 1.00 90.75 70 ILE A C 1
ATOM 565 O O . ILE A 1 70 ? 7.510 -0.525 -4.689 1.00 90.75 70 ILE A O 1
ATOM 569 N N . VAL A 1 71 ? 9.392 0.490 -4.039 1.00 88.44 71 VAL A N 1
ATOM 570 C CA . VAL A 1 71 ? 10.166 0.150 -5.231 1.00 88.44 71 VAL A CA 1
ATOM 571 C C . VAL A 1 71 ? 11.155 -0.958 -4.891 1.00 88.44 71 VAL A C 1
ATOM 573 O O . VAL A 1 71 ? 11.880 -0.859 -3.900 1.00 88.44 71 VAL A O 1
ATOM 576 N N . SER A 1 72 ? 11.208 -1.978 -5.739 1.00 83.94 72 SER A N 1
ATOM 577 C CA . SER A 1 72 ? 12.242 -3.012 -5.771 1.00 83.94 72 SER A CA 1
ATOM 578 C C . SER A 1 72 ? 12.847 -3.044 -7.179 1.00 83.94 72 SER A C 1
ATOM 580 O O . SER A 1 72 ? 12.134 -2.823 -8.160 1.00 83.94 72 SER A O 1
ATOM 582 N N . GLN A 1 73 ? 14.165 -3.209 -7.285 1.00 73.50 73 GLN A N 1
ATOM 583 C CA . GLN A 1 73 ? 14.916 -3.181 -8.545 1.00 73.50 73 GLN A CA 1
ATOM 584 C C . GLN A 1 73 ? 16.001 -4.249 -8.558 1.00 73.50 73 GLN A C 1
ATOM 586 O O . GLN A 1 73 ? 16.481 -4.577 -7.448 1.00 73.50 73 GLN A O 1
#

Sequence (73 aa):
MEILLNKLVDEIWFKTSRSGGKGGQNVNKVSTKVELLFDIANSLNLTEEQKFKLRSKYKNKIDSEGYLRIVSQ

pLDDT: mean 80.44, std 15.44, range [46.78, 94.25]

Radius of gyration: 15.87 Å; chains: 1; bounding box: 37×26×42 Å

Secondary structure (DSSP, 8-state):
----HHHHHTTEEEEEE-------S-------EEEEEEETTT-SSS-HHHHHHHHHHTGGGB-TTSEEEEEE-